Protein AF-A0A1I4FS22-F1 (afdb_monomer)

Nearest PDB structures (foldseek):
  4hwh-assembly1_A  TM=6.423E-01  e=2.592E+00  Arabidopsis thaliana

Sequence (74 aa):
MIIKLNEEEIKLLKKAEIEFDPTKDYSEDEALELADMVFDQEIEYSNYPSSNKKAVKLAVDYSELYDKLQNLLS

Radius of gyration: 12.29 Å; Cα contacts (8 Å, |Δi|>4): 69; chains: 1; bounding box: 32×18×32 Å

Secondary structure (DSSP, 8-state):
-B----HHHHHHHHHTT----TTSB--HHHHHHHHHHHHHHHHHHHTS-TT-HHHHHHHHHHHHHHHHHHHHH-

Mean predicted aligned error: 3.04 Å

pLDDT: mean 92.25, std 3.21, range [74.69, 96.06]

Foldseek 3Di:
DQDDDDPVLVVLCVVLVHDDDNPDDDDLVRLVVVLVSLQVLLVVLVPDPPVPVVSVVSNVSSVVVSVSSVVVSD

Solvent-accessible surface area (backbone atoms only — not comparable to full-atom values): 4203 Å² total; per-residue (Å²): 81,74,60,88,73,54,77,65,58,54,48,50,35,55,73,71,71,46,88,81,62,77,83,47,72,37,52,72,66,56,48,48,54,51,28,51,58,34,43,53,49,18,53,58,27,57,71,47,62,79,85,41,58,68,37,48,49,49,15,52,57,27,44,57,49,26,54,53,45,51,65,72,77,108

Structure (mmCIF, N/CA/C/O backbone):
data_AF-A0A1I4FS22-F1
#
_entry.id   AF-A0A1I4FS22-F1
#
loop_
_atom_site.group_PDB
_atom_site.id
_atom_site.type_symbol
_atom_site.label_atom_id
_atom_site.label_alt_id
_atom_site.label_comp_id
_atom_site.label_asym_id
_atom_site.label_entity_id
_atom_site.label_seq_id
_atom_site.pdbx_PDB_ins_code
_atom_site.Cartn_x
_atom_site.Cartn_y
_atom_site.Cartn_z
_atom_site.occupancy
_atom_site.B_iso_or_equiv
_atom_site.auth_seq_id
_atom_site.auth_comp_id
_atom_site.auth_asym_id
_atom_site.auth_atom_id
_atom_site.pdbx_PDB_model_num
ATOM 1 N N . MET A 1 1 ? -8.680 -0.122 13.512 1.00 84.62 1 MET A N 1
ATOM 2 C CA . MET A 1 1 ? -8.468 1.017 12.607 1.00 84.62 1 MET A CA 1
ATOM 3 C C . MET A 1 1 ? -9.039 0.727 11.221 1.00 84.62 1 MET A C 1
ATOM 5 O O . MET A 1 1 ? -8.701 -0.279 10.611 1.00 84.62 1 MET A O 1
ATOM 9 N N . ILE A 1 2 ? -9.851 1.641 10.677 1.00 87.62 2 ILE A N 1
ATOM 10 C CA . ILE A 1 2 ? -10.357 1.534 9.299 1.00 87.62 2 ILE A CA 1
ATOM 11 C C . ILE A 1 2 ? -9.370 2.196 8.334 1.00 87.62 2 ILE A C 1
ATOM 13 O O . ILE A 1 2 ? -9.230 3.422 8.329 1.00 87.62 2 ILE A O 1
ATOM 17 N N . ILE A 1 3 ? -8.723 1.394 7.489 1.00 89.56 3 ILE A N 1
ATOM 18 C CA . ILE A 1 3 ? -7.775 1.872 6.477 1.00 89.56 3 ILE A CA 1
ATOM 19 C C . ILE A 1 3 ? -8.548 2.298 5.225 1.00 89.56 3 ILE A C 1
ATOM 21 O O . ILE A 1 3 ? -9.250 1.504 4.600 1.00 89.56 3 ILE A O 1
ATOM 25 N N . LYS A 1 4 ? -8.424 3.571 4.838 1.00 90.44 4 LYS A N 1
ATOM 26 C CA . L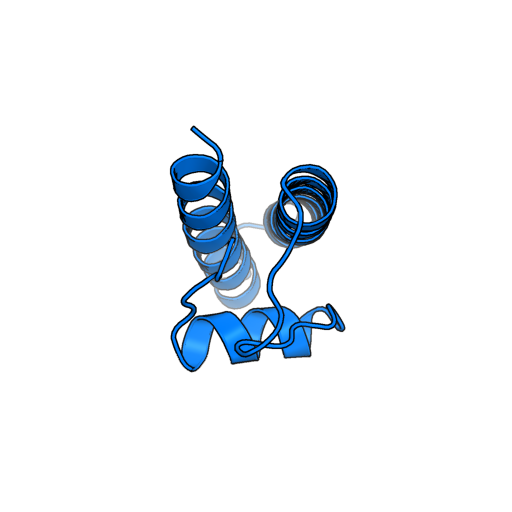YS A 1 4 ? -9.104 4.126 3.657 1.00 90.44 4 LYS A CA 1
ATOM 27 C C . LYS A 1 4 ? -8.154 4.232 2.474 1.00 90.44 4 LYS A C 1
ATOM 29 O O . LYS A 1 4 ? -7.401 5.203 2.357 1.00 90.44 4 LYS A O 1
ATOM 34 N N . LEU A 1 5 ? -8.249 3.255 1.578 1.00 90.31 5 LEU A N 1
ATOM 35 C CA . LEU A 1 5 ? -7.509 3.235 0.321 1.00 90.31 5 LEU A CA 1
ATOM 36 C C . LEU A 1 5 ? -8.396 3.617 -0.871 1.00 90.31 5 LEU A C 1
ATOM 38 O O . LEU A 1 5 ? -9.602 3.363 -0.875 1.00 90.31 5 LEU A O 1
ATOM 42 N N . ASN A 1 6 ? -7.801 4.257 -1.873 1.00 92.94 6 ASN A N 1
ATOM 43 C CA . ASN A 1 6 ? -8.438 4.573 -3.146 1.00 92.94 6 ASN A CA 1
ATOM 44 C C . ASN A 1 6 ? -8.398 3.359 -4.100 1.00 92.94 6 ASN A C 1
ATOM 46 O O . ASN A 1 6 ? -7.755 2.343 -3.833 1.00 92.94 6 ASN A O 1
ATOM 50 N N . GLU A 1 7 ? -9.096 3.445 -5.233 1.00 91.62 7 GLU A N 1
ATOM 51 C CA . GLU A 1 7 ? -9.178 2.324 -6.179 1.00 91.62 7 GLU A CA 1
ATOM 52 C C . GLU A 1 7 ? -7.831 1.937 -6.807 1.00 91.62 7 GLU A C 1
ATOM 54 O O . GLU A 1 7 ? -7.657 0.782 -7.197 1.00 91.62 7 GLU A O 1
ATOM 59 N N . GLU A 1 8 ? -6.895 2.875 -6.948 1.00 91.56 8 GLU A N 1
ATOM 60 C CA . GLU A 1 8 ? -5.563 2.606 -7.499 1.00 91.56 8 GLU A CA 1
ATOM 61 C C . GLU A 1 8 ? -4.685 1.878 -6.479 1.00 91.56 8 GLU A C 1
ATOM 63 O O . GLU A 1 8 ? -4.090 0.857 -6.812 1.00 91.56 8 GLU A O 1
ATOM 68 N N . GLU A 1 9 ? -4.705 2.310 -5.220 1.00 93.31 9 GLU A N 1
ATOM 69 C CA . GLU A 1 9 ? -4.024 1.664 -4.093 1.00 93.31 9 GLU A CA 1
ATOM 70 C C . GLU A 1 9 ? -4.538 0.231 -3.883 1.00 93.31 9 GLU A C 1
ATOM 72 O O . GLU A 1 9 ? -3.758 -0.712 -3.777 1.00 93.31 9 GLU A O 1
ATOM 77 N N . ILE A 1 10 ? -5.859 0.023 -3.944 1.00 93.00 10 ILE A N 1
ATOM 78 C CA . ILE A 1 10 ? -6.450 -1.323 -3.864 1.00 93.00 10 ILE A CA 1
ATOM 79 C C . ILE A 1 10 ? -6.005 -2.191 -5.052 1.00 93.00 10 ILE A C 1
ATOM 81 O O . ILE A 1 10 ? -5.799 -3.397 -4.904 1.00 93.00 10 ILE A O 1
ATOM 85 N N . LYS A 1 11 ? -5.856 -1.611 -6.249 1.00 93.19 11 LYS A N 1
ATOM 86 C CA . LYS A 1 11 ? -5.336 -2.339 -7.418 1.00 93.19 11 LYS A CA 1
ATOM 87 C C . LYS A 1 11 ? -3.861 -2.702 -7.257 1.00 93.19 11 LYS A C 1
ATOM 89 O O . LYS A 1 11 ? -3.486 -3.776 -7.721 1.00 93.19 11 LYS A O 1
ATOM 94 N N . LEU A 1 12 ? -3.052 -1.851 -6.625 1.00 93.62 12 LEU A N 1
ATOM 95 C CA . LEU A 1 12 ? -1.651 -2.150 -6.311 1.00 93.62 12 LEU A CA 1
ATOM 96 C C . LEU A 1 12 ? -1.557 -3.345 -5.363 1.00 93.62 12 LEU A C 1
ATOM 98 O O . LEU A 1 12 ? -0.892 -4.320 -5.696 1.00 93.62 12 LEU A O 1
ATOM 102 N N . LEU A 1 13 ? -2.320 -3.336 -4.267 1.00 93.56 13 LEU A N 1
ATOM 103 C CA . LEU A 1 13 ? -2.366 -4.461 -3.326 1.00 93.56 13 LEU A CA 1
ATOM 104 C C . LEU A 1 13 ? -2.783 -5.766 -4.012 1.00 93.56 13 LEU A C 1
ATOM 106 O O . LEU A 1 13 ? -2.096 -6.775 -3.898 1.00 93.56 13 LEU A O 1
ATOM 110 N N . LYS A 1 14 ? -3.838 -5.730 -4.838 1.00 93.00 14 LYS A N 1
ATOM 111 C CA . LYS A 1 14 ? -4.264 -6.902 -5.623 1.00 93.00 14 LYS A CA 1
ATOM 112 C C . LYS A 1 14 ? -3.193 -7.407 -6.584 1.00 93.00 14 LYS A C 1
ATOM 114 O O . LYS A 1 14 ? -3.128 -8.603 -6.844 1.00 93.00 14 LYS A O 1
ATOM 119 N N . LYS A 1 15 ? -2.389 -6.510 -7.154 1.00 90.94 15 LYS A N 1
ATOM 120 C CA . LYS A 1 15 ? -1.311 -6.873 -8.077 1.00 90.94 15 LYS A CA 1
ATOM 121 C C . LYS A 1 15 ? -0.149 -7.561 -7.357 1.00 90.94 15 LYS A C 1
ATOM 123 O O . LYS A 1 15 ? 0.488 -8.413 -7.964 1.00 90.94 15 LYS A O 1
ATOM 128 N N . ALA A 1 16 ? 0.091 -7.194 -6.103 1.00 90.06 16 ALA A N 1
ATOM 129 C CA . ALA A 1 16 ? 1.041 -7.842 -5.207 1.00 90.06 16 ALA A CA 1
ATOM 130 C C . ALA A 1 16 ? 0.468 -9.081 -4.496 1.00 90.06 16 ALA A C 1
ATOM 132 O O . ALA A 1 16 ? 1.130 -9.636 -3.628 1.00 90.06 16 ALA A O 1
ATOM 133 N N . GLU A 1 17 ? -0.764 -9.492 -4.824 1.00 92.25 17 GLU A N 1
ATOM 134 C CA . GLU A 1 17 ? -1.475 -10.583 -4.140 1.00 92.25 17 GLU A CA 1
ATOM 135 C C . GLU A 1 17 ? -1.649 -10.349 -2.625 1.00 92.25 17 GLU A C 1
ATOM 137 O O . GLU A 1 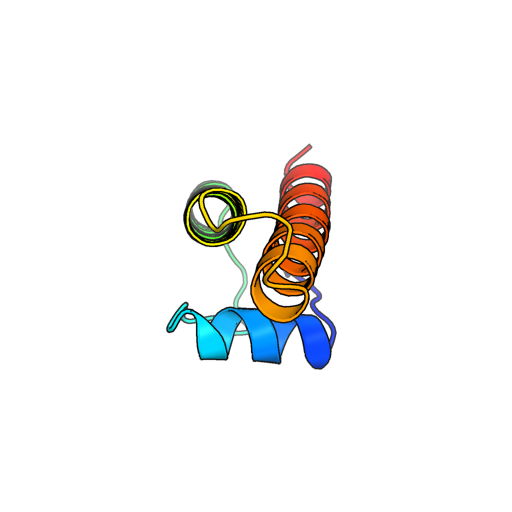17 ? -1.837 -11.288 -1.856 1.00 92.25 17 GLU A O 1
ATOM 142 N N . ILE A 1 18 ? -1.648 -9.082 -2.197 1.00 92.56 18 ILE A N 1
ATOM 143 C CA . ILE A 1 18 ? -1.880 -8.680 -0.810 1.00 92.56 18 ILE A CA 1
ATOM 144 C C . ILE A 1 18 ? -3.391 -8.589 -0.570 1.00 92.56 18 ILE A C 1
ATOM 146 O O . ILE A 1 18 ? -4.101 -7.808 -1.218 1.00 92.56 18 ILE A O 1
ATOM 150 N N . GLU A 1 19 ? -3.894 -9.387 0.372 1.00 89.75 19 GLU A N 1
ATOM 151 C CA . GLU A 1 19 ? -5.305 -9.372 0.754 1.00 89.75 19 GLU A CA 1
ATOM 152 C C . GLU A 1 19 ? -5.654 -8.104 1.541 1.00 89.75 19 GLU A C 1
ATOM 154 O O . GLU A 1 19 ? -5.073 -7.799 2.583 1.00 89.75 19 GLU A O 1
ATO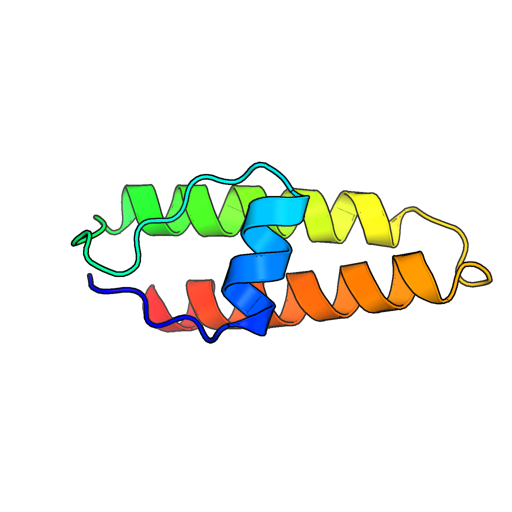M 159 N N . PHE A 1 20 ? -6.649 -7.366 1.050 1.00 92.81 20 PHE A N 1
ATOM 160 C CA . PHE A 1 20 ? -7.118 -6.138 1.679 1.00 92.81 20 PHE A CA 1
ATOM 161 C C . PHE A 1 20 ? -8.643 -6.050 1.660 1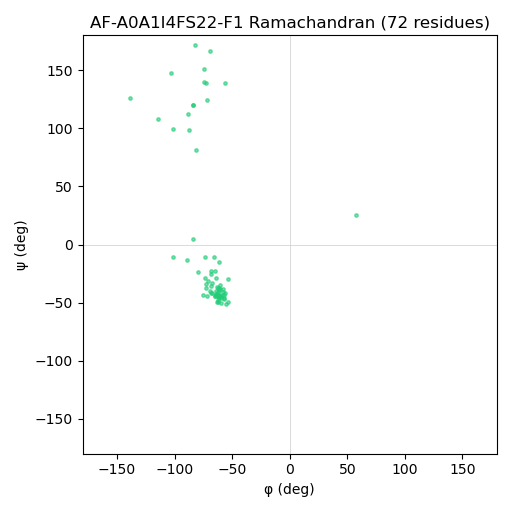.00 92.81 20 PHE A C 1
ATOM 163 O O . PHE A 1 20 ? -9.265 -6.127 0.595 1.00 92.81 20 PHE A O 1
ATOM 170 N N . ASP A 1 21 ? -9.234 -5.840 2.835 1.00 91.31 21 ASP A N 1
ATOM 171 C CA . ASP A 1 21 ? -10.665 -5.621 3.017 1.00 91.31 21 ASP A CA 1
ATOM 172 C C . ASP A 1 21 ? -10.910 -4.188 3.524 1.00 91.31 21 ASP A C 1
ATOM 174 O O . ASP A 1 21 ? -10.661 -3.900 4.693 1.00 91.31 21 ASP A O 1
ATOM 178 N N . PRO A 1 22 ? -11.456 -3.278 2.696 1.00 88.19 22 PRO A N 1
ATOM 179 C CA . PRO A 1 22 ? -11.692 -1.888 3.091 1.00 88.19 22 PRO A CA 1
ATOM 180 C C . PRO A 1 22 ? -12.748 -1.721 4.197 1.00 88.19 22 PRO A C 1
ATOM 182 O O . PRO A 1 22 ? -12.929 -0.616 4.709 1.00 88.19 22 PRO A O 1
ATOM 185 N N . THR A 1 23 ? -13.493 -2.780 4.527 1.00 90.88 23 THR A N 1
ATOM 186 C CA . THR A 1 23 ? -14.530 -2.779 5.567 1.00 90.88 23 THR A CA 1
ATOM 187 C C . THR A 1 23 ? -14.065 -3.407 6.877 1.00 90.88 23 THR A C 1
ATOM 189 O O . THR A 1 23 ? -14.749 -3.259 7.892 1.00 90.88 23 THR A O 1
ATOM 192 N N . LYS A 1 24 ? -12.903 -4.071 6.873 1.00 91.62 24 LYS A N 1
ATOM 193 C CA . LYS A 1 24 ? -12.310 -4.664 8.067 1.00 91.62 24 LYS A CA 1
ATOM 194 C C . LYS A 1 24 ? -11.755 -3.575 8.981 1.00 91.62 24 LYS A C 1
ATOM 196 O O . LYS A 1 24 ? -11.122 -2.616 8.539 1.00 91.62 24 LYS A O 1
ATOM 201 N N . ASP A 1 25 ? -11.978 -3.760 10.276 1.00 92.38 25 ASP A N 1
ATOM 202 C CA . ASP A 1 25 ? -11.323 -2.978 11.316 1.00 92.38 25 ASP A CA 1
ATOM 203 C C . ASP A 1 25 ? -9.990 -3.644 11.677 1.00 92.38 25 ASP A C 1
ATOM 205 O O . ASP A 1 25 ? -9.967 -4.634 12.403 1.00 92.38 25 ASP A O 1
ATOM 209 N N . TYR A 1 26 ? -8.895 -3.140 11.108 1.00 92.62 26 TYR A N 1
ATOM 210 C CA . TYR A 1 26 ? -7.549 -3.696 11.279 1.00 92.62 26 TYR A CA 1
ATOM 211 C C . TYR A 1 26 ? -6.986 -3.366 12.661 1.00 92.62 26 TYR A C 1
ATOM 213 O O . TYR A 1 26 ? -7.135 -2.232 13.129 1.00 92.62 26 TYR A O 1
ATOM 221 N N . SER A 1 27 ? -6.304 -4.305 13.313 1.00 93.19 27 SER A N 1
ATOM 222 C CA . SER A 1 27 ? -5.469 -3.948 14.467 1.00 93.19 27 SER A CA 1
ATOM 223 C C . SER A 1 27 ? -4.239 -3.137 14.030 1.00 93.19 27 SER A C 1
ATOM 225 O O . SER A 1 27 ? -3.921 -3.063 12.843 1.00 93.19 27 SER A O 1
ATOM 227 N N . GLU A 1 28 ? -3.550 -2.508 14.985 1.00 91.19 28 GLU A N 1
ATOM 228 C CA . GLU A 1 28 ? -2.264 -1.850 14.709 1.00 91.19 28 GLU A CA 1
ATOM 229 C C . GLU A 1 28 ? -1.242 -2.853 14.166 1.00 91.19 28 GLU A C 1
ATOM 231 O O . GLU A 1 28 ? -0.598 -2.563 13.164 1.00 91.19 28 GLU A O 1
ATOM 236 N N . ASP A 1 29 ? -1.168 -4.054 14.752 1.00 93.00 29 ASP A N 1
ATOM 237 C CA . ASP A 1 29 ? -0.291 -5.130 14.277 1.00 93.00 29 ASP A CA 1
ATOM 238 C C . ASP A 1 29 ? -0.621 -5.542 12.833 1.00 93.00 29 ASP A C 1
ATOM 240 O O . ASP A 1 29 ? 0.273 -5.621 12.000 1.00 93.00 29 ASP A O 1
ATOM 244 N N . GLU A 1 30 ? -1.902 -5.734 12.492 1.00 93.25 30 GLU A N 1
ATOM 245 C CA . GLU A 1 30 ? -2.299 -6.114 11.127 1.00 93.25 30 GLU A CA 1
ATOM 246 C C . GLU A 1 30 ? -2.035 -4.991 10.111 1.00 93.25 30 GLU A C 1
ATOM 248 O O . GLU A 1 30 ? -1.752 -5.247 8.941 1.00 93.25 30 GLU A O 1
ATOM 253 N N . ALA A 1 31 ? -2.155 -3.731 10.535 1.00 92.44 31 ALA A N 1
ATOM 254 C CA . ALA A 1 31 ? -1.824 -2.583 9.701 1.00 92.44 31 ALA A CA 1
ATOM 255 C C . ALA A 1 31 ? -0.303 -2.430 9.511 1.00 92.44 31 ALA A C 1
ATOM 257 O O . ALA A 1 31 ? 0.128 -2.046 8.424 1.00 92.44 31 ALA A O 1
ATOM 258 N N . LEU A 1 32 ? 0.495 -2.770 10.528 1.00 93.31 32 LEU A N 1
ATOM 259 C CA . LEU A 1 32 ? 1.955 -2.888 10.448 1.00 93.31 32 LEU A CA 1
ATOM 260 C C . LEU A 1 32 ? 2.365 -4.000 9.481 1.00 93.31 32 LEU A C 1
ATOM 262 O O . LEU A 1 32 ? 3.132 -3.737 8.561 1.00 93.31 32 LEU A O 1
ATOM 266 N N . GLU A 1 33 ? 1.787 -5.196 9.610 1.00 94.06 33 GLU A N 1
ATOM 267 C CA . GLU A 1 33 ? 2.025 -6.306 8.678 1.00 94.06 33 GLU A CA 1
ATOM 268 C C . GLU A 1 33 ? 1.665 -5.917 7.237 1.00 94.06 33 GLU A C 1
ATOM 270 O O . GLU A 1 33 ? 2.402 -6.225 6.300 1.00 94.06 33 G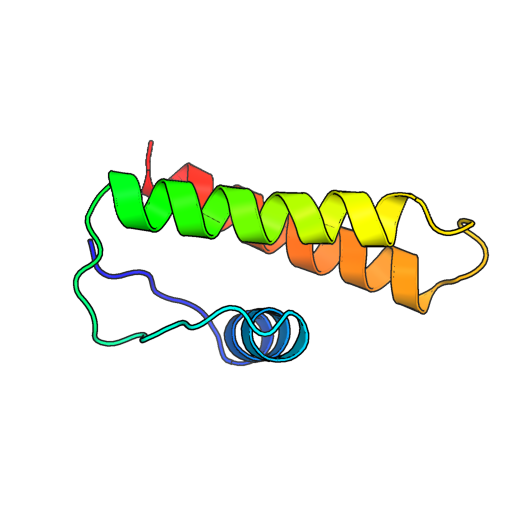LU A O 1
ATOM 275 N N . LEU A 1 34 ? 0.552 -5.198 7.041 1.00 94.00 34 LEU A N 1
ATOM 276 C CA . LEU A 1 34 ? 0.176 -4.674 5.728 1.00 94.00 34 LEU A CA 1
ATOM 277 C C . LEU A 1 34 ? 1.215 -3.686 5.183 1.00 94.00 34 LEU A C 1
ATOM 279 O O . LEU A 1 34 ? 1.544 -3.747 3.998 1.00 94.00 34 LEU A O 1
ATOM 283 N N . ALA A 1 35 ? 1.722 -2.785 6.024 1.00 93.94 35 ALA A N 1
ATOM 284 C CA . ALA A 1 35 ? 2.754 -1.835 5.632 1.00 93.94 35 ALA A CA 1
ATOM 285 C C . ALA A 1 35 ? 4.060 -2.549 5.254 1.00 93.94 35 ALA A C 1
ATOM 287 O O . ALA A 1 35 ? 4.630 -2.236 4.212 1.00 93.94 35 ALA A O 1
ATOM 288 N N . ASP A 1 36 ? 4.482 -3.549 6.027 1.00 94.94 36 ASP A N 1
ATOM 289 C CA . ASP A 1 36 ? 5.680 -4.344 5.738 1.00 94.94 36 ASP A CA 1
ATOM 290 C C . ASP A 1 36 ? 5.557 -5.078 4.391 1.00 94.94 36 ASP A C 1
ATOM 292 O O . ASP A 1 36 ? 6.463 -5.008 3.561 1.00 94.94 36 ASP A O 1
ATOM 296 N N . MET A 1 37 ? 4.400 -5.689 4.104 1.00 95.69 37 MET A N 1
ATOM 297 C CA . MET A 1 37 ? 4.147 -6.334 2.805 1.00 95.69 37 MET A CA 1
ATOM 298 C C . MET A 1 37 ? 4.209 -5.346 1.628 1.00 95.69 37 MET A C 1
ATOM 300 O O . MET A 1 37 ? 4.689 -5.688 0.545 1.00 95.69 37 MET A O 1
ATOM 304 N N . VAL A 1 38 ? 3.722 -4.115 1.814 1.00 95.44 38 VAL A N 1
ATOM 305 C CA . VAL A 1 38 ? 3.812 -3.053 0.797 1.00 95.44 38 VAL A CA 1
ATOM 306 C C . VAL A 1 38 ? 5.259 -2.594 0.608 1.00 95.44 38 VAL A C 1
ATOM 308 O O . VAL A 1 38 ? 5.692 -2.387 -0.527 1.00 95.44 38 VAL A O 1
ATOM 311 N N . PHE A 1 39 ? 6.019 -2.475 1.695 1.00 95.19 39 PHE A N 1
ATOM 312 C CA . PHE A 1 39 ? 7.427 -2.095 1.653 1.00 95.19 39 PHE A CA 1
ATOM 313 C C . PHE A 1 39 ? 8.285 -3.140 0.928 1.00 95.19 39 PHE A C 1
ATOM 315 O O . PHE A 1 39 ? 9.128 -2.790 0.101 1.00 95.19 39 PHE A O 1
ATOM 322 N N . ASP A 1 40 ? 8.022 -4.430 1.137 1.00 95.62 40 ASP A N 1
ATOM 323 C CA . ASP A 1 40 ? 8.706 -5.499 0.403 1.00 95.62 40 ASP A CA 1
ATOM 324 C C . ASP A 1 40 ? 8.518 -5.361 -1.118 1.00 95.62 40 ASP A C 1
ATOM 326 O O . ASP A 1 40 ? 9.463 -5.551 -1.891 1.00 95.62 40 ASP A O 1
ATOM 330 N N . GLN A 1 41 ? 7.322 -4.959 -1.560 1.00 94.94 41 GLN A N 1
ATOM 331 C CA . GLN A 1 41 ? 7.048 -4.686 -2.971 1.00 94.94 41 GLN A CA 1
ATOM 332 C C . GLN A 1 41 ? 7.805 -3.456 -3.481 1.00 94.94 41 GLN A C 1
ATOM 334 O O . GLN A 1 41 ? 8.372 -3.497 -4.576 1.00 94.94 41 GLN A O 1
ATOM 339 N N . GLU A 1 42 ? 7.874 -2.375 -2.701 1.00 94.81 42 GLU A N 1
ATOM 340 C CA . GLU A 1 42 ? 8.714 -1.217 -3.030 1.00 94.81 42 GLU A CA 1
ATOM 341 C C . GLU A 1 42 ? 10.167 -1.646 -3.278 1.00 94.81 42 GLU A C 1
ATOM 343 O O . GLU A 1 42 ? 10.747 -1.294 -4.313 1.00 94.81 42 GLU A O 1
ATOM 348 N N . ILE A 1 43 ? 10.747 -2.435 -2.370 1.00 94.75 43 ILE A N 1
ATOM 349 C CA . ILE A 1 43 ? 12.125 -2.922 -2.479 1.00 94.75 43 ILE A CA 1
ATOM 350 C C . ILE A 1 43 ? 12.294 -3.816 -3.711 1.00 94.75 43 ILE A C 1
ATOM 352 O O . ILE A 1 43 ? 13.258 -3.647 -4.466 1.00 94.75 43 ILE A O 1
ATOM 356 N N . GLU A 1 44 ? 11.356 -4.730 -3.965 1.00 93.56 44 GLU A N 1
ATOM 357 C CA . GLU A 1 44 ? 11.379 -5.598 -5.143 1.00 93.56 44 GLU A CA 1
ATOM 358 C C . GLU A 1 44 ? 11.455 -4.777 -6.438 1.00 93.56 44 GLU A C 1
ATOM 360 O O . GLU A 1 44 ? 12.348 -4.992 -7.264 1.00 93.56 44 GLU A O 1
ATOM 365 N N . TYR A 1 45 ? 10.565 -3.795 -6.606 1.00 92.38 45 TYR A N 1
ATOM 366 C CA . TYR A 1 45 ? 10.521 -2.971 -7.812 1.00 92.38 45 TYR A CA 1
ATOM 367 C C . TYR A 1 45 ? 11.676 -1.963 -7.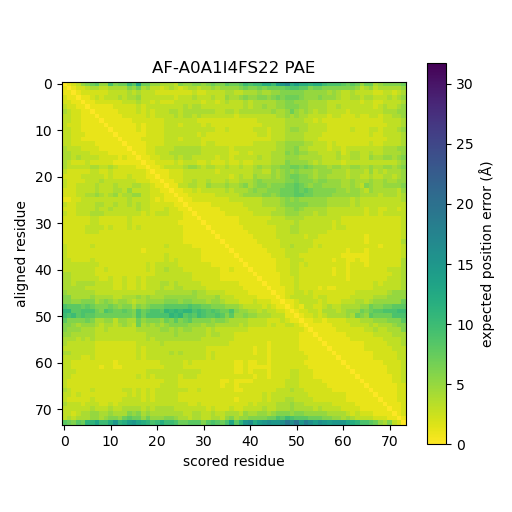898 1.00 92.38 45 TYR A C 1
ATOM 369 O O . TYR A 1 45 ? 12.132 -1.660 -9.005 1.00 92.38 45 TYR A O 1
ATOM 377 N N . SER A 1 46 ? 12.199 -1.502 -6.760 1.00 92.25 46 SER A N 1
ATOM 378 C CA . SER A 1 46 ? 13.370 -0.617 -6.684 1.00 92.25 46 SER A CA 1
ATOM 379 C C . SER A 1 46 ? 14.667 -1.304 -7.110 1.00 92.25 46 SER A C 1
ATOM 381 O O . SER A 1 46 ? 15.582 -0.644 -7.601 1.00 92.25 46 SER A O 1
ATOM 383 N N . ASN A 1 47 ? 14.743 -2.632 -6.988 1.00 93.25 47 ASN A N 1
ATOM 384 C CA . ASN A 1 47 ? 15.900 -3.415 -7.426 1.00 93.25 47 ASN A CA 1
ATOM 385 C C . ASN A 1 47 ? 16.006 -3.556 -8.955 1.00 93.25 47 ASN A C 1
ATOM 387 O O . ASN A 1 47 ? 17.038 -4.002 -9.469 1.00 93.25 47 ASN A O 1
ATOM 391 N N . TYR A 1 48 ? 14.972 -3.180 -9.712 1.00 92.06 48 TYR A N 1
ATOM 392 C CA . TYR A 1 48 ? 15.047 -3.194 -11.170 1.00 92.06 48 TYR A CA 1
ATOM 393 C C . TYR A 1 48 ? 15.898 -2.029 -11.701 1.00 92.06 48 TYR A C 1
ATOM 395 O O . TYR A 1 48 ? 15.916 -0.939 -11.128 1.00 92.06 48 TYR A O 1
ATOM 403 N N . PRO A 1 49 ? 16.557 -2.197 -12.865 1.00 90.81 49 PRO A N 1
ATOM 404 C CA . PRO A 1 49 ? 17.282 -1.108 -13.505 1.00 90.81 49 PRO A CA 1
ATOM 405 C C . PRO A 1 49 ? 16.377 0.100 -13.755 1.00 90.81 49 PRO A C 1
ATOM 407 O O . PRO A 1 49 ? 15.263 -0.051 -14.260 1.00 90.81 49 PRO A O 1
ATOM 410 N N . SER A 1 50 ? 16.887 1.312 -13.527 1.00 88.19 50 SER A N 1
ATOM 411 C CA . SER A 1 50 ? 16.123 2.562 -13.695 1.00 88.19 50 SER A CA 1
ATOM 412 C C . SER A 1 50 ? 15.624 2.803 -15.130 1.00 88.19 50 SER A C 1
ATOM 414 O O . SER A 1 50 ? 14.751 3.636 -15.368 1.00 88.19 50 SER A O 1
ATOM 416 N N . SER A 1 51 ? 16.158 2.070 -16.112 1.00 91.12 51 SER A N 1
ATOM 417 C CA . SER A 1 51 ? 15.656 2.047 -17.489 1.00 91.12 51 SER A CA 1
ATOM 418 C C . SER A 1 51 ? 14.278 1.380 -17.614 1.00 91.12 51 SER A C 1
ATOM 420 O O . SER A 1 51 ? 13.531 1.681 -18.550 1.00 91.12 51 SER A O 1
ATOM 422 N N . ASN A 1 52 ? 13.892 0.526 -16.663 1.00 92.31 52 ASN A N 1
ATOM 423 C CA . ASN A 1 52 ? 12.558 -0.052 -16.574 1.00 92.31 52 ASN A CA 1
ATOM 424 C C . ASN A 1 52 ? 11.586 0.935 -15.912 1.00 92.31 52 ASN A C 1
ATOM 426 O O . ASN A 1 52 ? 11.245 0.829 -14.736 1.00 92.31 52 ASN A O 1
ATOM 430 N N . LYS A 1 53 ? 11.084 1.880 -16.714 1.00 93.44 53 LYS A N 1
ATOM 431 C CA . LYS A 1 53 ? 10.141 2.922 -16.271 1.00 93.44 53 LYS A CA 1
ATOM 432 C C . LYS A 1 53 ? 8.894 2.379 -15.565 1.00 93.44 53 LYS A C 1
ATOM 434 O O . LYS A 1 53 ? 8.333 3.073 -14.727 1.00 93.44 53 L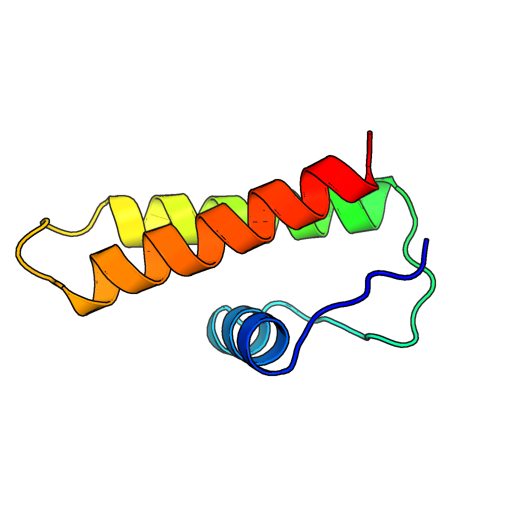YS A O 1
ATOM 439 N N . LYS A 1 54 ? 8.440 1.167 -15.911 1.00 93.12 54 LYS A N 1
ATOM 440 C CA . LYS A 1 54 ? 7.280 0.545 -15.256 1.00 93.12 54 LYS A CA 1
ATOM 441 C C . LYS A 1 54 ? 7.614 0.099 -13.837 1.00 93.12 54 LYS A C 1
ATOM 443 O O . LYS A 1 54 ? 6.816 0.354 -12.949 1.00 93.12 54 LYS A O 1
ATOM 448 N N . ALA A 1 55 ? 8.768 -0.538 -13.638 1.00 91.94 55 ALA A N 1
ATOM 449 C CA . ALA A 1 55 ? 9.214 -0.953 -12.310 1.00 91.94 55 ALA A CA 1
ATOM 450 C C . ALA A 1 55 ? 9.489 0.261 -11.417 1.00 91.94 55 ALA A C 1
ATOM 452 O O . ALA A 1 55 ? 8.968 0.322 -10.316 1.00 91.94 55 ALA A O 1
ATOM 453 N N . VAL A 1 56 ? 10.174 1.283 -11.941 1.00 92.88 56 VAL A N 1
ATOM 454 C CA . VAL A 1 56 ? 10.403 2.539 -11.204 1.00 92.88 56 VAL A CA 1
ATOM 455 C C . VAL A 1 56 ? 9.087 3.187 -10.778 1.00 92.88 56 VAL A C 1
ATOM 457 O O . VAL A 1 56 ? 8.968 3.626 -9.643 1.00 92.88 56 VAL A O 1
ATOM 460 N N . LYS A 1 57 ? 8.083 3.224 -11.666 1.00 94.19 57 LYS A N 1
ATOM 461 C CA . LYS A 1 57 ? 6.767 3.753 -11.299 1.00 94.19 57 LYS A CA 1
ATOM 462 C C . LYS A 1 57 ? 6.129 2.928 -10.176 1.00 94.19 57 LYS A C 1
ATOM 464 O O . LYS A 1 57 ? 5.647 3.510 -9.222 1.00 94.19 57 LYS A O 1
ATOM 469 N N . LEU A 1 58 ? 6.155 1.599 -10.278 1.00 94.19 58 LEU A N 1
ATOM 470 C CA . LEU A 1 58 ? 5.575 0.728 -9.252 1.00 94.19 58 LEU A CA 1
ATOM 471 C C . LEU A 1 58 ? 6.267 0.893 -7.901 1.00 94.19 58 LEU A C 1
ATOM 473 O O . LEU A 1 58 ? 5.578 0.945 -6.896 1.00 94.19 58 LEU A O 1
ATOM 477 N N . ALA A 1 59 ? 7.593 1.025 -7.880 1.00 93.69 59 ALA A N 1
ATOM 478 C CA . ALA A 1 59 ? 8.332 1.315 -6.657 1.00 93.69 59 ALA A CA 1
ATOM 479 C C . ALA A 1 59 ? 7.839 2.610 -5.994 1.00 93.69 59 ALA A C 1
ATOM 481 O O . ALA A 1 59 ? 7.544 2.609 -4.807 1.00 93.69 59 ALA A O 1
ATOM 482 N N . VAL A 1 60 ? 7.670 3.687 -6.772 1.00 95.25 60 VAL A N 1
ATOM 483 C CA . VAL A 1 60 ? 7.114 4.952 -6.261 1.00 95.25 60 VAL A CA 1
ATOM 484 C C . VAL A 1 60 ? 5.680 4.768 -5.765 1.00 95.25 60 VAL A C 1
ATOM 486 O O . VAL A 1 60 ? 5.373 5.178 -4.652 1.00 95.25 60 VAL A O 1
ATOM 489 N N . ASP A 1 61 ? 4.825 4.114 -6.553 1.00 95.88 61 ASP A N 1
ATOM 490 C CA . ASP A 1 61 ? 3.420 3.892 -6.204 1.00 95.88 61 ASP A CA 1
ATOM 491 C C . ASP A 1 61 ? 3.285 3.072 -4.888 1.00 95.88 61 ASP A C 1
ATOM 493 O O . ASP A 1 61 ? 2.409 3.353 -4.069 1.00 95.88 61 ASP A O 1
ATOM 497 N N . TYR A 1 62 ? 4.152 2.073 -4.654 1.00 96.06 62 TYR A N 1
ATOM 498 C CA . TYR A 1 62 ? 4.191 1.318 -3.390 1.00 96.06 62 TYR A CA 1
ATOM 499 C C . TYR A 1 62 ? 4.783 2.127 -2.233 1.00 96.06 62 TYR A C 1
ATOM 501 O O . TYR A 1 62 ? 4.264 2.038 -1.124 1.00 96.06 62 TYR A O 1
ATOM 509 N N . SER A 1 63 ? 5.802 2.951 -2.485 1.00 95.44 63 SER A N 1
ATOM 510 C CA . SER A 1 63 ? 6.398 3.829 -1.471 1.00 95.44 63 SER A CA 1
ATOM 511 C C . SER A 1 63 ? 5.387 4.853 -0.940 1.00 95.44 63 SER A C 1
ATOM 513 O O . SER A 1 63 ? 5.214 5.000 0.268 1.00 95.44 63 SER A O 1
ATOM 515 N N . GLU A 1 64 ? 4.607 5.479 -1.830 1.00 95.81 64 GLU A N 1
ATOM 516 C CA . GLU A 1 64 ? 3.530 6.399 -1.436 1.00 95.81 64 GLU A CA 1
ATOM 517 C C . GLU A 1 64 ? 2.443 5.696 -0.605 1.00 95.81 64 GLU A C 1
ATOM 519 O O . GLU A 1 64 ? 1.906 6.268 0.351 1.00 95.81 64 G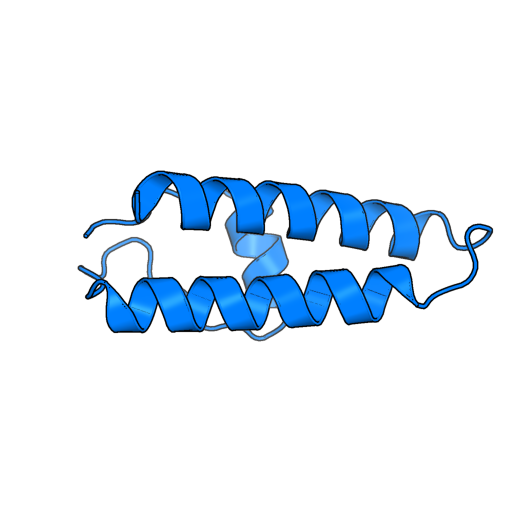LU A O 1
ATOM 524 N N . LEU A 1 65 ? 2.121 4.442 -0.942 1.00 95.25 65 LEU A N 1
ATOM 525 C CA . LEU A 1 65 ? 1.174 3.637 -0.173 1.00 95.25 65 LEU A CA 1
ATOM 526 C C . LEU A 1 65 ? 1.734 3.262 1.207 1.00 95.25 65 LEU A C 1
ATOM 528 O O . LEU A 1 65 ? 1.002 3.349 2.195 1.00 95.25 65 LEU A O 1
ATOM 532 N N . TYR A 1 66 ? 3.010 2.885 1.291 1.00 94.75 66 TYR A N 1
ATOM 533 C CA . TYR A 1 66 ? 3.690 2.590 2.550 1.00 94.75 66 TYR A CA 1
ATOM 534 C C . TYR A 1 66 ? 3.686 3.805 3.482 1.00 94.75 66 TYR A C 1
ATOM 536 O O . TYR A 1 66 ? 3.216 3.704 4.617 1.00 94.75 66 TYR A O 1
ATOM 544 N N . ASP A 1 67 ? 4.097 4.973 2.984 1.00 94.06 67 ASP A N 1
ATOM 545 C CA . ASP A 1 67 ? 4.085 6.225 3.746 1.00 94.06 67 ASP A CA 1
ATOM 546 C C . ASP A 1 67 ? 2.684 6.542 4.277 1.00 94.06 67 ASP A C 1
ATOM 548 O O . ASP A 1 67 ? 2.505 6.957 5.425 1.00 94.06 67 ASP A O 1
ATOM 552 N N . LYS A 1 68 ? 1.649 6.327 3.461 1.00 92.88 68 LYS A N 1
ATOM 553 C CA . LYS A 1 68 ? 0.262 6.523 3.884 1.00 92.88 68 LYS A CA 1
ATOM 554 C C . LYS A 1 68 ? -0.144 5.563 5.003 1.00 92.88 68 LYS A C 1
ATOM 556 O O . LYS A 1 68 ? -0.813 6.002 5.935 1.00 92.88 68 LYS A O 1
ATOM 561 N N . LEU A 1 69 ? 0.236 4.288 4.922 1.00 91.81 69 LEU A N 1
ATOM 562 C CA . LEU A 1 69 ? -0.048 3.298 5.966 1.00 91.81 69 LEU A CA 1
ATOM 563 C C . LEU A 1 69 ? 0.681 3.637 7.273 1.00 91.81 69 LEU A C 1
ATOM 565 O O . LEU A 1 69 ? 0.053 3.646 8.328 1.00 91.81 69 LEU A O 1
ATOM 569 N N . GL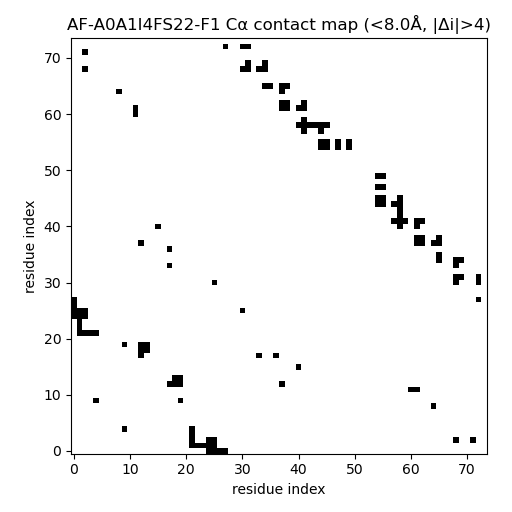N A 1 70 ? 1.959 4.015 7.202 1.00 90.94 70 GLN A N 1
ATOM 570 C CA . GLN A 1 70 ? 2.750 4.445 8.361 1.00 90.94 70 GLN A CA 1
ATOM 571 C C . GLN A 1 70 ? 2.172 5.701 9.027 1.00 90.94 70 GLN A C 1
ATOM 573 O O . GLN A 1 70 ? 2.081 5.772 10.249 1.00 90.94 70 GLN A O 1
ATOM 578 N N . ASN A 1 71 ? 1.693 6.669 8.242 1.00 91.25 71 ASN A N 1
ATOM 579 C CA . ASN A 1 71 ? 1.043 7.868 8.780 1.00 91.25 71 ASN A CA 1
ATOM 580 C C . ASN A 1 71 ? -0.280 7.577 9.510 1.00 91.25 71 ASN A C 1
ATOM 582 O O . ASN A 1 71 ? -0.712 8.398 10.312 1.00 91.25 71 ASN A O 1
ATOM 586 N N . LEU A 1 72 ? -0.947 6.455 9.222 1.00 86.81 72 LEU A N 1
ATOM 587 C CA . LEU A 1 72 ? -2.151 6.033 9.948 1.00 86.81 72 LEU A CA 1
ATOM 588 C C . LEU A 1 72 ? -1.821 5.358 11.288 1.00 86.81 72 LEU A C 1
ATOM 590 O O . LEU A 1 72 ? -2.674 5.330 12.171 1.00 86.81 72 LEU A O 1
ATOM 594 N N . LEU A 1 73 ? -0.612 4.809 11.409 1.00 82.75 73 LEU A N 1
ATOM 595 C CA . LEU A 1 73 ? -0.098 4.109 12.587 1.00 82.75 73 LEU A CA 1
ATOM 596 C C . LEU A 1 73 ? 0.595 5.041 13.597 1.00 82.75 73 LEU A C 1
ATOM 598 O O . LEU A 1 73 ? 0.883 4.613 14.714 1.00 82.75 73 LEU A O 1
ATOM 602 N N . SER A 1 74 ? 0.894 6.283 13.202 1.00 74.69 74 SER A N 1
ATOM 603 C CA . SER A 1 74 ? 1.566 7.291 14.034 1.00 74.69 74 SER A CA 1
ATOM 604 C C . SER A 1 74 ? 0.599 8.222 14.757 1.00 74.69 74 SER A C 1
ATOM 606 O O . SER A 1 74 ? 1.054 8.777 15.786 1.00 74.69 74 SER A O 1
#